Protein AF-A0A653B738-F1 (afdb_monomer_lite)

Organism: Ectopseudomonas oleovorans (NCBI:txid301)

Radius of gyration: 15.53 Å; chains: 1; bounding box: 44×24×42 Å

Secondary structure (DSSP, 8-state):
-HHHHHHHHHHHHHHHHHHHHHHHHHH-HHHHHHHHHHHTTTHHHHHHHHHHHHHHHT-TTHHHHHHHHHHHHHHHHHHHHHHHHHHHHTT-

Sequence (92 aa):
MESWRSLTLQLAIFLAYASIFPITNLLGGGIMMLGIILSIPFLPIGWIVGMAFVQAFGSESAYLLGAFIAVAIQAFLLIRWLAAGRKNEANT

Structure (mmCIF, N/CA/C/O backbone):
data_AF-A0A653B738-F1
#
_entry.id   AF-A0A653B738-F1
#
loop_
_atom_site.group_PDB
_atom_site.id
_atom_site.type_symbol
_atom_site.label_atom_id
_atom_site.label_alt_id
_atom_site.label_comp_id
_atom_site.label_asym_id
_atom_site.label_entity_id
_atom_site.label_seq_id
_atom_site.pdbx_PDB_ins_code
_atom_site.Cartn_x
_atom_site.Cartn_y
_atom_site.Cartn_z
_atom_site.occupancy
_atom_site.B_iso_or_equiv
_atom_site.auth_seq_id
_atom_site.auth_comp_id
_atom_site.auth_asym_id
_atom_site.auth_atom_id
_atom_site.pdbx_PDB_model_num
ATOM 1 N N . MET A 1 1 ? 26.527 7.906 -8.589 1.00 47.69 1 MET A N 1
ATOM 2 C CA . MET A 1 1 ? 25.348 8.689 -8.145 1.00 47.69 1 MET A CA 1
ATOM 3 C C . MET A 1 1 ? 24.063 8.341 -8.913 1.00 47.69 1 MET A C 1
ATOM 5 O O . MET A 1 1 ? 22.993 8.539 -8.356 1.00 47.69 1 MET A O 1
ATOM 9 N N . GLU A 1 2 ? 24.130 7.735 -10.111 1.00 52.97 2 GLU A N 1
ATOM 10 C CA . GLU A 1 2 ? 22.957 7.275 -10.892 1.00 52.97 2 GLU A CA 1
ATOM 11 C C . GLU A 1 2 ? 22.038 6.253 -10.184 1.00 52.97 2 GLU A C 1
ATOM 13 O O . GLU A 1 2 ? 20.816 6.327 -10.305 1.00 52.97 2 GLU A O 1
ATOM 18 N N . SER A 1 3 ? 22.606 5.284 -9.451 1.00 59.44 3 SER A N 1
ATOM 19 C CA . SER A 1 3 ? 21.854 4.127 -8.927 1.00 59.44 3 SER A CA 1
ATOM 20 C C . SER A 1 3 ? 20.810 4.506 -7.871 1.00 59.44 3 SER A C 1
ATOM 22 O O . SER A 1 3 ? 19.687 3.995 -7.896 1.00 59.44 3 SER A O 1
ATOM 24 N N . TRP A 1 4 ? 21.160 5.450 -6.994 1.00 54.12 4 TRP A N 1
ATOM 25 C CA . TRP A 1 4 ? 20.316 5.937 -5.903 1.00 54.12 4 TRP A CA 1
ATOM 26 C C . TRP A 1 4 ? 19.096 6.704 -6.407 1.00 54.12 4 TRP A C 1
ATOM 28 O O . TRP A 1 4 ? 17.995 6.490 -5.909 1.00 54.12 4 TRP A O 1
ATOM 38 N N . ARG A 1 5 ? 19.259 7.518 -7.459 1.00 59.91 5 ARG A N 1
ATOM 39 C CA . ARG A 1 5 ? 18.146 8.259 -8.070 1.00 59.91 5 ARG A CA 1
ATOM 40 C C . ARG A 1 5 ? 17.092 7.307 -8.646 1.00 59.91 5 ARG A C 1
ATOM 42 O O . ARG A 1 5 ? 15.901 7.581 -8.533 1.00 59.91 5 ARG A O 1
ATOM 49 N N . SER A 1 6 ? 17.518 6.163 -9.194 1.00 76.25 6 SER A N 1
ATOM 50 C CA . SER A 1 6 ? 16.587 5.139 -9.689 1.00 76.25 6 SER A CA 1
ATOM 51 C C . SER A 1 6 ? 15.842 4.419 -8.5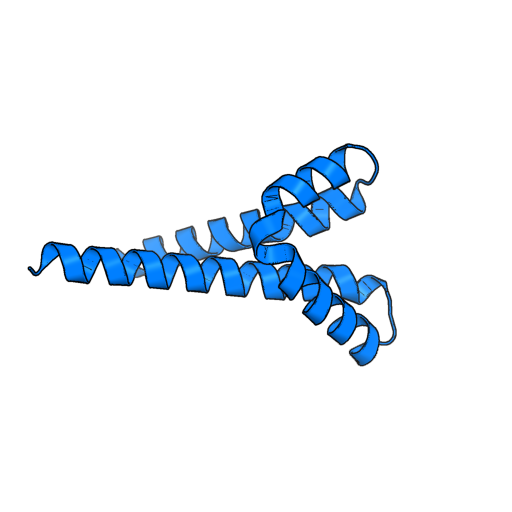60 1.00 76.25 6 SER A C 1
ATOM 53 O O . SER A 1 6 ? 14.656 4.139 -8.706 1.00 76.25 6 SER A O 1
ATOM 55 N N . LEU A 1 7 ? 16.508 4.161 -7.425 1.00 78.94 7 LEU A N 1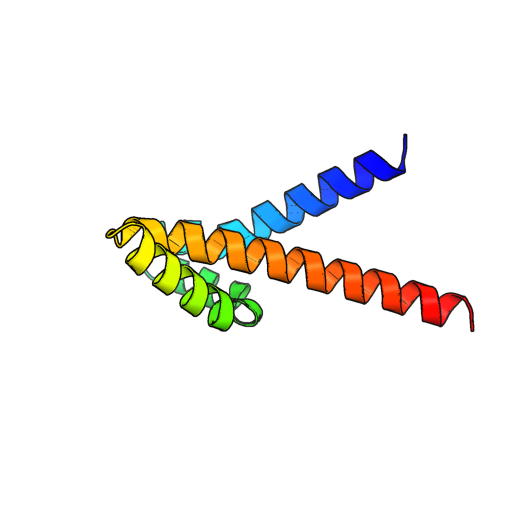
ATOM 56 C CA . LEU A 1 7 ? 15.903 3.475 -6.283 1.00 78.94 7 LEU A CA 1
ATOM 57 C C . LEU A 1 7 ? 14.865 4.361 -5.589 1.00 78.94 7 LEU A C 1
ATOM 59 O O . LEU A 1 7 ? 13.764 3.899 -5.305 1.00 78.94 7 LEU A O 1
ATOM 63 N N . THR A 1 8 ? 15.189 5.635 -5.362 1.00 83.06 8 THR A N 1
ATOM 64 C CA . THR A 1 8 ? 14.265 6.598 -4.750 1.00 83.06 8 THR A CA 1
ATOM 65 C C . THR A 1 8 ? 13.017 6.792 -5.606 1.00 83.06 8 THR A C 1
ATOM 67 O O . THR A 1 8 ? 11.909 6.789 -5.079 1.00 83.06 8 THR A O 1
ATOM 70 N N . LEU A 1 9 ? 13.178 6.902 -6.929 1.00 85.12 9 LEU A N 1
ATOM 71 C CA . LEU A 1 9 ? 12.047 7.028 -7.848 1.00 85.12 9 LEU A CA 1
ATOM 72 C C . LEU A 1 9 ? 11.171 5.768 -7.847 1.00 85.12 9 LEU A C 1
ATOM 74 O O . LEU A 1 9 ? 9.949 5.869 -7.795 1.00 85.12 9 LEU A O 1
ATOM 78 N N . GLN A 1 10 ? 11.789 4.585 -7.862 1.00 82.19 10 GLN A N 1
ATOM 79 C CA . GLN A 1 10 ? 11.078 3.309 -7.762 1.00 82.19 10 GLN A CA 1
ATOM 80 C C . GLN A 1 10 ? 10.270 3.226 -6.462 1.00 82.19 10 GLN A C 1
ATOM 82 O O . GLN A 1 10 ? 9.072 2.969 -6.506 1.00 82.19 10 GLN A O 1
ATOM 87 N N . LEU A 1 11 ? 10.892 3.532 -5.320 1.00 85.88 11 LEU A N 1
ATOM 88 C CA . LEU A 1 11 ? 10.213 3.576 -4.025 1.00 85.88 11 LEU A CA 1
ATOM 89 C C . LEU A 1 11 ? 9.036 4.555 -4.026 1.00 85.88 11 LEU A C 1
ATOM 91 O O . LEU A 1 11 ? 7.951 4.189 -3.586 1.00 85.88 11 LEU A O 1
ATOM 95 N N . ALA A 1 12 ? 9.215 5.764 -4.562 1.00 90.06 12 ALA A N 1
ATOM 96 C CA . ALA A 1 12 ? 8.143 6.753 -4.649 1.00 90.06 12 ALA A CA 1
ATOM 97 C C . ALA A 1 12 ? 6.949 6.239 -5.470 1.00 90.06 12 ALA A C 1
ATOM 99 O O . ALA A 1 12 ? 5.807 6.384 -5.042 1.00 90.06 12 ALA A O 1
ATOM 100 N N . ILE A 1 13 ? 7.204 5.580 -6.606 1.00 89.50 13 ILE A N 1
ATOM 101 C CA . ILE A 1 13 ? 6.154 4.982 -7.442 1.00 89.50 13 ILE A CA 1
ATOM 102 C C . ILE A 1 13 ? 5.411 3.875 -6.681 1.00 89.50 13 ILE A C 1
ATOM 104 O O . ILE A 1 13 ? 4.187 3.810 -6.752 1.00 89.50 13 ILE A O 1
ATOM 108 N N . PHE A 1 14 ? 6.112 3.023 -5.927 1.00 89.00 14 PHE A N 1
ATOM 109 C CA . PHE A 1 14 ? 5.469 1.920 -5.198 1.00 89.00 14 PHE A CA 1
ATOM 110 C C . PHE A 1 14 ? 4.664 2.402 -4.007 1.00 89.00 14 PHE A C 1
ATOM 112 O O . PHE A 1 14 ? 3.575 1.892 -3.770 1.00 89.00 14 PHE A O 1
ATOM 119 N N . LEU A 1 15 ? 5.163 3.404 -3.287 1.00 93.50 15 LEU A N 1
ATOM 120 C CA . LEU A 1 15 ? 4.417 4.035 -2.206 1.00 93.50 15 LEU A CA 1
ATOM 121 C C . LEU A 1 15 ? 3.182 4.757 -2.757 1.00 93.50 15 LEU A C 1
ATOM 123 O O . LEU A 1 15 ? 2.103 4.632 -2.182 1.00 93.50 15 LEU A O 1
ATOM 127 N N . ALA A 1 16 ? 3.300 5.438 -3.901 1.00 94.19 16 ALA A N 1
ATOM 128 C CA . ALA A 1 16 ? 2.158 6.054 -4.571 1.00 94.19 16 ALA A CA 1
ATOM 129 C C . ALA A 1 16 ? 1.120 5.002 -4.992 1.00 94.19 16 ALA A C 1
ATOM 131 O O . ALA A 1 16 ? -0.059 5.148 -4.683 1.00 94.19 16 ALA A O 1
ATOM 132 N N . TYR A 1 17 ? 1.560 3.907 -5.618 1.00 93.56 17 TYR A N 1
ATOM 133 C CA . TYR A 1 17 ? 0.685 2.803 -6.008 1.00 93.56 17 TYR A CA 1
ATOM 134 C C . TYR A 1 17 ? 0.006 2.145 -4.797 1.00 93.56 17 TYR A C 1
ATOM 136 O O . TYR A 1 17 ? -1.211 1.974 -4.785 1.00 93.56 17 TYR A O 1
ATOM 144 N N . ALA A 1 18 ? 0.764 1.834 -3.743 1.00 95.69 18 ALA A N 1
ATOM 145 C CA . ALA A 1 18 ? 0.237 1.223 -2.526 1.00 95.69 18 ALA A CA 1
ATOM 146 C C . ALA A 1 18 ? -0.749 2.130 -1.780 1.00 95.69 18 ALA A C 1
ATOM 148 O O . ALA A 1 18 ? -1.613 1.626 -1.066 1.00 95.69 18 ALA A O 1
ATOM 149 N N . SER A 1 19 ? -0.657 3.450 -1.969 1.00 96.06 19 SER A N 1
ATOM 150 C CA . SER A 1 19 ? -1.588 4.421 -1.386 1.00 96.06 19 SER A CA 1
ATOM 151 C C . SER A 1 19 ? -2.943 4.466 -2.094 1.00 96.06 19 SER A C 1
ATOM 153 O O . SER A 1 19 ? -3.896 4.973 -1.506 1.00 96.06 19 SER A O 1
ATOM 155 N N . ILE A 1 20 ? -3.068 3.929 -3.317 1.00 95.88 20 ILE A N 1
ATOM 156 C CA . ILE A 1 20 ? -4.319 3.970 -4.091 1.00 95.88 20 ILE A CA 1
ATOM 157 C C . ILE A 1 20 ? -5.463 3.346 -3.291 1.00 95.88 20 ILE A C 1
ATOM 159 O O . ILE A 1 20 ? -6.478 4.005 -3.067 1.00 95.88 20 ILE A O 1
ATOM 163 N N . PHE A 1 21 ? -5.304 2.109 -2.816 1.00 95.12 21 PHE A N 1
ATOM 164 C CA . PHE A 1 21 ? -6.361 1.436 -2.062 1.00 95.12 21 PHE A CA 1
ATOM 165 C C . PHE A 1 21 ? -6.714 2.160 -0.748 1.00 95.12 21 PHE A C 1
ATOM 167 O O . PHE A 1 21 ? -7.884 2.492 -0.579 1.00 95.12 21 PHE A O 1
ATOM 174 N N . PRO A 1 22 ? -5.765 2.497 0.149 1.00 95.00 22 PRO A N 1
ATOM 175 C CA . PRO A 1 22 ? -6.068 3.258 1.359 1.00 95.00 22 PRO A CA 1
ATOM 176 C C . PRO A 1 22 ? -6.791 4.583 1.100 1.00 95.00 22 PRO A C 1
ATOM 178 O O . PRO A 1 22 ? -7.804 4.861 1.735 1.00 95.00 22 PRO A O 1
ATOM 181 N N . ILE A 1 23 ? -6.310 5.390 0.148 1.00 96.31 23 ILE A N 1
ATOM 182 C CA . ILE A 1 23 ? -6.888 6.709 -0.142 1.00 96.31 23 ILE A CA 1
ATOM 183 C C . ILE A 1 23 ? -8.302 6.562 -0.701 1.00 96.31 23 ILE A C 1
ATOM 185 O O . ILE A 1 23 ? -9.228 7.220 -0.238 1.00 96.31 23 ILE A O 1
ATOM 189 N N . THR A 1 24 ? -8.493 5.685 -1.683 1.00 96.25 24 THR A N 1
ATOM 190 C CA . THR A 1 24 ? -9.820 5.463 -2.272 1.00 96.25 24 THR A CA 1
ATOM 191 C C . THR A 1 24 ? -10.803 4.826 -1.289 1.00 96.25 24 THR A C 1
ATOM 193 O O . THR A 1 24 ? -11.991 5.136 -1.350 1.00 96.25 24 THR A O 1
ATOM 196 N N . ASN A 1 25 ? -10.330 3.991 -0.358 1.00 94.31 25 ASN A N 1
ATOM 197 C CA . ASN A 1 25 ? -11.142 3.433 0.721 1.00 94.31 25 ASN A CA 1
ATOM 198 C C . ASN A 1 25 ? -11.649 4.535 1.667 1.00 94.31 25 ASN A C 1
ATOM 200 O O . ASN A 1 25 ? -12.839 4.568 1.965 1.00 94.31 25 ASN A O 1
ATOM 204 N N . LEU A 1 26 ? -10.788 5.495 2.034 1.00 94.56 26 LEU A N 1
ATOM 205 C CA . LEU A 1 26 ? -11.173 6.664 2.838 1.00 94.56 26 LEU A CA 1
ATOM 206 C C . LEU A 1 26 ? -12.186 7.579 2.131 1.00 94.56 26 LEU A C 1
ATOM 208 O O . LEU A 1 26 ? -13.030 8.176 2.792 1.00 94.56 26 LEU A O 1
ATOM 212 N N . LEU A 1 27 ? -12.111 7.698 0.802 1.00 95.88 27 LEU A N 1
ATOM 213 C CA . LEU A 1 27 ? -13.074 8.477 0.010 1.00 95.88 27 LEU A CA 1
ATOM 214 C C . LEU A 1 27 ? -14.437 7.774 -0.120 1.00 95.88 27 LEU A C 1
A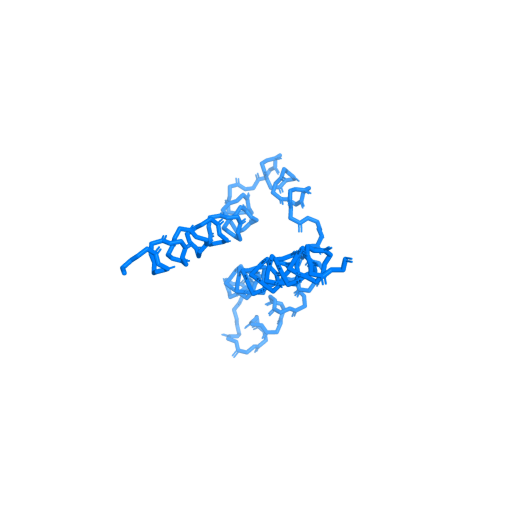TOM 216 O O . LEU A 1 27 ? -15.462 8.438 -0.269 1.00 95.88 27 LEU A O 1
ATOM 220 N N . GLY A 1 28 ? -14.453 6.440 -0.057 1.00 93.12 28 GLY A N 1
ATOM 221 C CA . GLY A 1 28 ? -15.663 5.627 -0.111 1.00 93.12 28 GLY A CA 1
ATOM 222 C C . GLY A 1 28 ? -16.358 5.594 -1.482 1.00 93.12 28 GLY A C 1
ATOM 223 O O . GLY A 1 28 ? -15.843 6.044 -2.510 1.00 93.12 28 GLY A O 1
ATOM 224 N N . GLY A 1 29 ? -17.556 5.001 -1.504 1.00 92.06 29 GLY A N 1
ATOM 225 C CA . GLY A 1 29 ? -18.438 4.962 -2.676 1.00 92.06 29 GLY A CA 1
ATOM 226 C C . GLY A 1 29 ? -17.820 4.309 -3.921 1.00 92.06 29 GLY A C 1
ATOM 227 O O . GLY A 1 29 ? -17.081 3.328 -3.837 1.00 92.06 29 GLY A O 1
ATOM 228 N N . GLY A 1 30 ? -18.126 4.855 -5.103 1.00 90.81 30 GLY A N 1
ATOM 229 C CA . GLY A 1 30 ? -17.611 4.342 -6.381 1.00 90.81 30 GLY A CA 1
ATOM 230 C C . GLY A 1 30 ? -16.092 4.489 -6.549 1.00 90.81 30 GLY A C 1
ATOM 231 O O . GLY A 1 30 ? -15.479 3.710 -7.276 1.00 90.81 30 GLY A O 1
ATOM 232 N N . ILE A 1 31 ? -15.467 5.433 -5.839 1.00 93.19 31 ILE A N 1
ATOM 233 C CA . ILE A 1 31 ? -14.014 5.650 -5.883 1.00 93.19 31 ILE A CA 1
ATOM 234 C C . ILE A 1 31 ? -13.283 4.484 -5.208 1.00 93.19 31 ILE A C 1
ATOM 236 O O . ILE A 1 31 ? -12.282 4.004 -5.739 1.00 93.19 31 ILE A O 1
ATOM 240 N N . MET A 1 32 ? -13.818 3.964 -4.099 1.00 94.56 32 MET A N 1
ATOM 241 C CA . MET A 1 32 ? -13.294 2.756 -3.453 1.00 94.56 32 MET A CA 1
ATOM 242 C C . MET A 1 32 ? -13.260 1.565 -4.419 1.00 94.56 32 MET A C 1
ATOM 244 O O . MET A 1 32 ? -12.277 0.829 -4.446 1.00 94.56 32 MET A O 1
ATOM 248 N N . MET A 1 33 ? -14.296 1.394 -5.247 1.00 94.81 33 MET A N 1
ATOM 249 C CA . MET A 1 33 ? -14.341 0.309 -6.233 1.00 94.81 33 MET A CA 1
ATOM 250 C C . MET A 1 33 ? -13.182 0.412 -7.234 1.00 94.81 33 MET A C 1
ATOM 252 O O . MET A 1 33 ? -12.552 -0.596 -7.546 1.00 94.81 33 MET A O 1
ATOM 256 N N . LEU A 1 34 ? -12.854 1.625 -7.696 1.00 93.69 34 LEU A N 1
ATOM 257 C CA . LEU A 1 34 ? -11.700 1.850 -8.573 1.00 93.69 34 LEU A CA 1
ATOM 258 C C . LEU A 1 34 ? -10.394 1.450 -7.886 1.00 93.69 34 LEU A C 1
ATOM 260 O O . LEU A 1 34 ? -9.572 0.763 -8.487 1.00 93.69 34 LEU A O 1
ATOM 264 N N . GLY A 1 35 ? -10.220 1.828 -6.620 1.00 93.50 35 GLY A N 1
ATOM 265 C CA . GLY A 1 35 ? -9.050 1.426 -5.847 1.00 93.50 35 GLY A 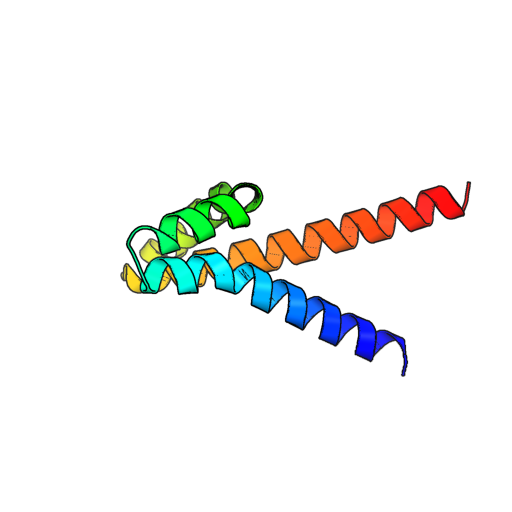CA 1
ATOM 266 C C . GLY A 1 35 ? -8.942 -0.079 -5.662 1.00 93.50 35 GLY A C 1
ATOM 267 O O . GLY A 1 35 ? -7.854 -0.632 -5.799 1.00 93.50 35 GLY A O 1
ATOM 268 N N . ILE A 1 36 ? -10.070 -0.753 -5.424 1.00 93.25 36 ILE A N 1
ATOM 269 C CA . ILE A 1 36 ? -10.113 -2.213 -5.359 1.00 93.25 36 ILE A CA 1
ATOM 270 C C . ILE A 1 36 ? -9.619 -2.795 -6.680 1.00 93.25 36 ILE A C 1
ATOM 272 O O . ILE A 1 36 ? -8.649 -3.544 -6.675 1.00 93.25 36 ILE A O 1
ATOM 276 N N . ILE A 1 37 ? -10.213 -2.399 -7.809 1.00 94.25 37 ILE A N 1
ATOM 277 C CA . ILE A 1 37 ? -9.865 -2.922 -9.138 1.00 94.25 37 ILE A CA 1
ATOM 278 C C . ILE A 1 37 ? -8.376 -2.723 -9.447 1.00 94.25 37 ILE A C 1
ATOM 280 O O . ILE A 1 37 ? -7.709 -3.657 -9.890 1.00 94.25 37 ILE A O 1
ATOM 284 N N . LEU A 1 38 ? -7.837 -1.534 -9.171 1.00 92.00 38 LEU A N 1
ATOM 285 C CA . LEU A 1 38 ? -6.434 -1.206 -9.436 1.00 92.00 38 LEU A CA 1
ATOM 286 C C . LEU A 1 38 ? -5.451 -1.958 -8.529 1.00 92.00 38 LEU A C 1
ATOM 288 O O . LEU A 1 38 ? -4.288 -2.120 -8.903 1.00 92.00 38 LEU A O 1
ATOM 292 N N . SER A 1 39 ? -5.895 -2.422 -7.359 1.00 92.75 39 SER A N 1
ATOM 293 C CA . SER A 1 39 ? -5.067 -3.123 -6.371 1.00 92.75 39 SER A CA 1
ATOM 294 C C . SER A 1 39 ? -5.367 -4.624 -6.248 1.00 92.75 39 SER A C 1
ATOM 296 O O . SER A 1 39 ? -4.672 -5.301 -5.489 1.00 92.75 39 SER A O 1
ATOM 298 N N . ILE A 1 40 ? -6.329 -5.171 -7.012 1.00 92.31 40 ILE A N 1
ATOM 299 C CA . ILE A 1 40 ? -6.765 -6.585 -6.975 1.00 92.31 40 ILE A CA 1
ATOM 300 C C . ILE A 1 40 ? -5.606 -7.586 -6.853 1.00 92.31 40 ILE A C 1
ATOM 302 O O . ILE A 1 40 ? -5.695 -8.448 -5.981 1.00 92.31 40 ILE A O 1
ATOM 306 N N . PRO A 1 41 ? -4.514 -7.494 -7.643 1.00 90.56 41 PRO A N 1
ATOM 307 C CA . PRO A 1 41 ? -3.449 -8.496 -7.594 1.00 90.56 41 PRO A CA 1
ATOM 308 C C . PRO A 1 41 ? -2.764 -8.618 -6.226 1.00 90.56 41 PRO A C 1
ATOM 310 O O . PRO A 1 41 ? -2.235 -9.674 -5.898 1.00 90.56 41 PRO A O 1
ATOM 313 N N . PHE A 1 42 ? -2.781 -7.551 -5.425 1.00 94.75 42 PHE A N 1
ATOM 314 C CA . PHE A 1 42 ? -2.074 -7.470 -4.145 1.00 94.75 42 PHE A CA 1
ATOM 315 C C . PHE A 1 42 ? -3.015 -7.442 -2.935 1.00 94.75 42 PHE A C 1
ATOM 317 O O . PHE A 1 42 ? -2.569 -7.603 -1.793 1.00 94.75 42 PHE A O 1
ATOM 324 N N . LEU A 1 43 ? -4.314 -7.238 -3.170 1.00 93.38 43 LEU A N 1
ATOM 325 C CA . LEU A 1 43 ? -5.322 -7.097 -2.124 1.00 93.38 43 LEU A CA 1
ATOM 326 C C . LEU A 1 43 ? -5.562 -8.346 -1.274 1.00 93.38 43 LEU A C 1
ATOM 328 O O . LEU A 1 43 ? -5.781 -8.152 -0.084 1.00 93.38 43 LEU A O 1
ATOM 332 N N . PRO A 1 44 ? -5.498 -9.595 -1.775 1.00 95.69 44 PRO A N 1
ATOM 333 C CA . PRO A 1 44 ? -5.680 -10.765 -0.916 1.00 95.69 44 PRO A CA 1
ATOM 334 C C . PRO A 1 44 ? -4.683 -10.801 0.250 1.00 95.69 44 PRO A C 1
ATOM 336 O O . PRO A 1 44 ? -5.076 -10.936 1.406 1.00 95.69 44 PRO A O 1
ATOM 339 N N . ILE A 1 45 ? -3.395 -10.586 -0.034 1.00 96.81 45 ILE A N 1
ATOM 340 C CA . ILE A 1 45 ? -2.360 -10.495 1.005 1.00 96.81 45 ILE A CA 1
ATOM 341 C C . ILE A 1 45 ? -2.520 -9.195 1.802 1.00 96.81 45 ILE A C 1
ATOM 343 O O . ILE A 1 45 ? -2.393 -9.208 3.025 1.00 96.81 45 ILE A O 1
ATOM 347 N N . GLY A 1 46 ? -2.859 -8.086 1.134 1.00 96.69 46 GLY A N 1
ATOM 348 C CA . GLY A 1 46 ? -3.156 -6.813 1.793 1.00 96.69 46 GLY A CA 1
ATOM 349 C C . GLY A 1 46 ? -4.250 -6.928 2.856 1.00 96.69 46 GLY A C 1
ATOM 350 O O . GLY A 1 46 ? -4.105 -6.385 3.946 1.00 96.69 46 GLY A O 1
ATOM 351 N N . TRP A 1 47 ? -5.302 -7.697 2.580 1.00 96.75 47 TRP A N 1
ATOM 352 C CA . TRP A 1 47 ? -6.397 -7.951 3.506 1.00 96.75 47 TRP A CA 1
ATOM 353 C C . TRP A 1 47 ? -5.942 -8.782 4.707 1.00 96.75 47 TRP A C 1
ATOM 355 O O . TRP A 1 47 ? -6.214 -8.387 5.838 1.00 96.75 47 TRP A O 1
ATOM 365 N N . ILE A 1 48 ? -5.193 -9.870 4.487 1.00 98.00 48 ILE A N 1
ATOM 366 C CA . ILE A 1 48 ? -4.667 -10.717 5.573 1.00 98.00 48 ILE A CA 1
ATOM 367 C C . ILE A 1 48 ? -3.792 -9.892 6.525 1.00 98.00 48 ILE A C 1
ATOM 369 O O . ILE A 1 48 ? -3.982 -9.929 7.740 1.00 98.00 48 ILE A O 1
ATOM 373 N N . VAL A 1 49 ? -2.854 -9.113 5.980 1.00 97.94 49 VAL A N 1
ATOM 374 C CA . VAL A 1 49 ? -1.957 -8.276 6.789 1.00 97.94 49 VAL A CA 1
ATOM 375 C C . VAL A 1 49 ? -2.721 -7.131 7.454 1.00 97.94 49 VAL A C 1
ATOM 377 O O . VAL A 1 49 ? -2.475 -6.836 8.621 1.00 97.94 49 VAL A O 1
ATOM 380 N N . GLY A 1 50 ? -3.687 -6.523 6.762 1.00 97.75 50 GLY A N 1
ATOM 381 C CA . GLY A 1 50 ? -4.588 -5.528 7.341 1.00 97.75 50 GLY A CA 1
ATOM 382 C C . GLY A 1 50 ? -5.326 -6.067 8.566 1.00 97.75 50 GLY A C 1
ATOM 383 O O . GLY A 1 50 ? -5.315 -5.433 9.617 1.00 97.75 50 GLY A O 1
ATOM 384 N N . MET A 1 51 ? -5.894 -7.272 8.478 1.00 98.19 51 MET A N 1
ATOM 385 C CA . MET A 1 51 ? -6.562 -7.926 9.609 1.00 98.19 51 MET A CA 1
ATOM 386 C C . MET A 1 51 ? -5.594 -8.261 10.750 1.00 98.19 51 MET A C 1
ATOM 388 O O . MET A 1 51 ? -5.941 -8.077 11.916 1.00 98.19 51 MET A O 1
ATOM 392 N N . ALA A 1 52 ? -4.366 -8.687 10.439 1.00 98.12 52 ALA A N 1
ATOM 393 C CA . ALA A 1 52 ? -3.334 -8.902 11.453 1.00 98.12 52 ALA A CA 1
ATOM 394 C C . ALA A 1 52 ? -2.985 -7.601 12.201 1.00 98.12 52 ALA A C 1
ATOM 396 O O . ALA A 1 52 ? -2.808 -7.619 13.417 1.00 98.12 52 ALA A O 1
ATOM 397 N N . PHE A 1 53 ? -2.949 -6.461 11.504 1.00 98.19 53 PHE A N 1
ATOM 398 C CA . PHE A 1 53 ? -2.758 -5.148 12.126 1.00 98.19 53 PHE A CA 1
ATOM 399 C C . PHE A 1 53 ? -3.939 -4.768 13.023 1.00 98.19 53 PHE A C 1
ATOM 401 O O . PHE A 1 53 ? -3.722 -4.322 14.146 1.00 98.19 53 PHE A O 1
ATOM 408 N N . VAL A 1 54 ? -5.179 -4.994 12.582 1.00 98.31 54 VAL A N 1
ATOM 409 C CA . VAL A 1 54 ? -6.361 -4.766 13.432 1.00 98.31 54 VAL A CA 1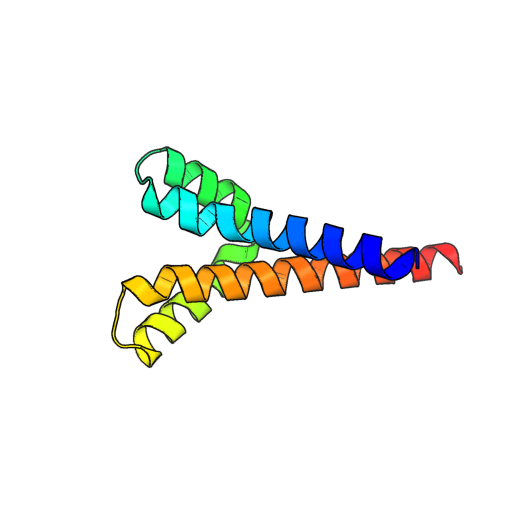
ATOM 410 C C . VAL A 1 54 ? -6.266 -5.571 14.728 1.00 98.31 54 VAL A C 1
ATOM 412 O O . VAL A 1 54 ? -6.497 -5.023 15.801 1.00 98.31 54 VAL A O 1
ATOM 415 N N . GLN A 1 55 ? -5.863 -6.842 14.649 1.00 97.75 55 GLN A N 1
ATOM 416 C CA . GLN A 1 55 ? -5.680 -7.692 15.829 1.00 97.75 55 GLN A CA 1
ATOM 417 C C . GLN A 1 55 ? -4.534 -7.217 16.731 1.00 97.75 55 GLN A C 1
ATOM 419 O O . GLN A 1 55 ? -4.686 -7.204 17.949 1.00 97.75 55 GLN A O 1
ATOM 424 N N . ALA A 1 56 ? -3.402 -6.806 16.154 1.00 97.62 56 ALA A N 1
ATOM 425 C CA . ALA A 1 56 ? -2.230 -6.373 16.913 1.00 97.62 56 ALA A CA 1
ATOM 426 C C . ALA A 1 56 ? -2.432 -5.022 17.619 1.00 97.62 56 ALA A C 1
ATOM 428 O O . ALA A 1 56 ? -1.942 -4.828 18.729 1.00 97.62 56 ALA A O 1
ATOM 429 N N . PHE A 1 57 ? -3.144 -4.090 16.981 1.00 96.81 57 PHE A N 1
ATOM 430 C CA . PHE A 1 57 ? -3.351 -2.730 17.488 1.00 96.81 57 PHE A CA 1
ATOM 431 C C . PHE A 1 57 ? -4.723 -2.518 18.143 1.00 96.81 57 PHE A C 1
ATOM 433 O O . PHE A 1 57 ? -4.967 -1.451 18.701 1.00 96.81 57 PHE A O 1
ATOM 440 N N . GLY A 1 58 ? -5.627 -3.501 18.073 1.00 94.88 58 GLY A N 1
ATOM 441 C CA . GLY A 1 58 ? -6.971 -3.423 18.651 1.00 94.88 58 GLY A CA 1
ATOM 442 C C . GLY A 1 58 ? -7.862 -2.343 18.027 1.00 94.88 58 GLY A C 1
ATOM 443 O O . GLY A 1 58 ? -8.783 -1.866 18.682 1.00 94.88 58 GLY A O 1
ATOM 444 N N . SER A 1 59 ? -7.580 -1.923 16.789 1.00 94.06 59 SER A N 1
ATOM 445 C CA . SER A 1 59 ? -8.288 -0.829 16.118 1.00 94.06 59 SER A CA 1
ATOM 446 C C . SER A 1 59 ? -8.511 -1.120 14.639 1.00 94.06 59 SER A C 1
ATOM 448 O O . SER A 1 59 ? -7.568 -1.440 13.915 1.00 94.06 59 SER A O 1
ATOM 450 N N . GLU A 1 60 ? -9.739 -0.911 14.161 1.00 93.19 60 GLU A N 1
ATOM 451 C CA . GLU A 1 60 ? -10.082 -1.019 12.736 1.00 93.19 60 GLU A CA 1
ATOM 452 C C . GLU A 1 60 ? -9.322 -0.001 11.875 1.00 93.19 60 GLU A C 1
ATOM 454 O O . GLU A 1 60 ? -9.001 -0.280 10.720 1.00 93.19 60 GLU A O 1
ATOM 459 N N . SER A 1 61 ? -8.930 1.145 12.446 1.00 91.19 61 SER A N 1
ATOM 460 C CA . SER A 1 61 ? -8.123 2.144 11.733 1.00 91.19 61 SER A CA 1
ATOM 461 C C . SER A 1 61 ? -6.738 1.623 11.327 1.00 91.19 61 SER A C 1
ATOM 463 O O . SER A 1 61 ? -6.141 2.140 10.382 1.00 91.19 61 SER A O 1
ATOM 465 N N . ALA A 1 62 ? -6.235 0.572 11.985 1.00 96.19 62 ALA A N 1
ATOM 466 C CA . ALA A 1 62 ? -4.959 -0.052 11.646 1.00 96.19 62 ALA A CA 1
ATOM 467 C C . ALA A 1 62 ? -5.028 -0.902 10.362 1.00 96.19 62 ALA A C 1
ATOM 469 O O . ALA A 1 62 ? -3.985 -1.193 9.772 1.00 96.19 62 ALA A O 1
ATOM 470 N N . TYR A 1 63 ? -6.232 -1.258 9.893 1.00 97.50 63 TYR A N 1
ATOM 471 C CA . TYR A 1 63 ? -6.428 -2.069 8.690 1.00 97.50 63 TYR A CA 1
ATOM 472 C C . TYR A 1 63 ? -5.754 -1.449 7.462 1.00 97.50 63 TYR A C 1
ATOM 474 O O . TYR A 1 63 ? -4.970 -2.110 6.780 1.00 97.50 63 TYR A O 1
ATOM 482 N N . LEU A 1 64 ? -6.024 -0.164 7.197 1.00 96.50 64 LEU A N 1
ATOM 483 C CA . LEU A 1 64 ? -5.514 0.522 6.006 1.00 96.50 64 LEU A CA 1
ATOM 484 C C . LEU A 1 64 ? -3.992 0.659 6.031 1.00 96.50 64 LEU A C 1
ATOM 486 O O . LEU A 1 64 ? -3.356 0.563 4.983 1.00 96.50 64 LEU A O 1
ATOM 490 N N . LEU A 1 65 ? -3.403 0.823 7.219 1.00 96.75 65 LEU A N 1
ATOM 491 C CA . LEU A 1 65 ? -1.953 0.846 7.391 1.00 96.75 65 LEU A CA 1
ATOM 492 C C . LEU A 1 65 ? -1.334 -0.525 7.082 1.00 96.75 65 LEU A C 1
ATOM 494 O O . LEU A 1 65 ? -0.357 -0.603 6.337 1.00 96.75 65 LEU A O 1
ATOM 498 N N . GLY A 1 66 ? -1.919 -1.605 7.607 1.00 97.00 66 GLY A N 1
ATOM 499 C CA . GLY A 1 66 ? -1.461 -2.966 7.320 1.00 97.00 66 GLY A CA 1
ATOM 500 C C . GLY A 1 66 ? -1.583 -3.313 5.833 1.00 97.00 66 GLY A C 1
ATOM 501 O O . GLY A 1 66 ? -0.631 -3.812 5.230 1.00 97.00 66 GLY A O 1
ATOM 502 N N . ALA A 1 67 ? -2.714 -2.966 5.214 1.00 96.75 67 ALA A N 1
ATOM 503 C CA . ALA A 1 67 ? -2.936 -3.155 3.784 1.00 96.75 67 ALA A CA 1
ATOM 504 C C . ALA A 1 67 ? -1.934 -2.350 2.937 1.00 96.75 67 ALA A C 1
ATOM 506 O O . ALA A 1 67 ? -1.345 -2.897 2.005 1.00 96.75 67 ALA A O 1
ATOM 507 N N . PHE A 1 68 ? -1.678 -1.086 3.290 1.00 97.25 68 PHE A N 1
ATOM 508 C CA . PHE A 1 68 ? -0.679 -0.239 2.635 1.00 97.25 68 PHE A CA 1
ATOM 509 C C . PHE A 1 68 ? 0.717 -0.874 2.652 1.00 97.25 68 PHE A C 1
ATOM 511 O O . PHE A 1 68 ? 1.341 -1.029 1.601 1.00 97.25 68 PHE A O 1
ATOM 518 N N . ILE A 1 69 ? 1.196 -1.282 3.833 1.00 96.38 69 ILE A N 1
ATOM 519 C CA . ILE A 1 69 ? 2.532 -1.874 4.001 1.00 96.38 69 ILE A CA 1
ATOM 520 C C . ILE A 1 69 ? 2.655 -3.153 3.169 1.00 96.38 69 ILE A C 1
ATOM 522 O O . ILE A 1 69 ? 3.635 -3.339 2.446 1.00 96.38 69 ILE A O 1
ATOM 526 N N . ALA A 1 70 ? 1.643 -4.019 3.221 1.00 97.00 70 ALA A N 1
ATOM 527 C CA . ALA A 1 70 ? 1.634 -5.264 2.468 1.00 97.00 70 ALA A CA 1
ATOM 528 C C . ALA A 1 70 ? 1.655 -5.037 0.952 1.00 97.00 70 ALA A C 1
ATOM 530 O O . ALA A 1 70 ? 2.399 -5.713 0.242 1.00 97.00 70 ALA A O 1
ATOM 531 N N . VAL A 1 71 ? 0.862 -4.095 0.436 1.00 96.56 71 VAL A N 1
ATOM 532 C CA . VAL A 1 71 ? 0.846 -3.778 -1.001 1.00 96.56 71 VAL A CA 1
ATOM 533 C C . VAL A 1 71 ? 2.178 -3.160 -1.433 1.00 96.56 71 VAL A C 1
ATOM 535 O O . VAL A 1 71 ? 2.713 -3.549 -2.470 1.00 96.56 71 VAL A O 1
ATOM 538 N N . ALA A 1 72 ? 2.766 -2.270 -0.627 1.00 94.94 72 ALA A N 1
ATOM 539 C CA . ALA A 1 72 ? 4.065 -1.663 -0.922 1.00 94.94 72 ALA A CA 1
ATOM 540 C C . ALA A 1 72 ? 5.183 -2.714 -1.030 1.00 94.94 72 ALA A C 1
ATOM 542 O O . ALA A 1 72 ? 5.964 -2.692 -1.984 1.00 94.94 72 ALA A O 1
ATOM 543 N N . ILE A 1 73 ? 5.233 -3.668 -0.092 1.00 94.25 73 ILE A N 1
ATOM 544 C CA . ILE A 1 73 ? 6.214 -4.763 -0.106 1.00 94.25 73 ILE A CA 1
ATOM 545 C C . ILE A 1 73 ? 6.009 -5.657 -1.333 1.00 94.25 73 ILE A C 1
ATOM 547 O O . ILE A 1 73 ? 6.972 -5.943 -2.045 1.00 94.25 73 ILE A O 1
ATOM 551 N N . GLN A 1 74 ? 4.772 -6.073 -1.619 1.00 94.44 74 GLN A N 1
ATOM 552 C CA . GLN A 1 74 ? 4.475 -6.924 -2.775 1.00 94.44 74 GLN A CA 1
ATOM 553 C C . GLN A 1 74 ? 4.856 -6.253 -4.102 1.00 94.44 74 GLN A C 1
ATOM 555 O O . GLN A 1 74 ? 5.515 -6.876 -4.936 1.00 94.44 74 GLN A O 1
ATOM 560 N N . ALA A 1 75 ? 4.501 -4.977 -4.282 1.00 91.31 75 ALA A N 1
ATOM 561 C CA . ALA A 1 75 ? 4.834 -4.214 -5.482 1.00 91.31 75 ALA A CA 1
ATOM 562 C C . ALA A 1 75 ? 6.355 -4.079 -5.665 1.00 91.31 75 ALA A C 1
ATOM 564 O O . ALA A 1 75 ? 6.875 -4.287 -6.766 1.00 91.31 75 ALA A O 1
ATOM 565 N N . PHE A 1 76 ? 7.081 -3.803 -4.577 1.00 89.94 76 PHE A N 1
ATOM 566 C CA . PHE A 1 76 ? 8.540 -3.741 -4.597 1.00 89.94 76 PHE A CA 1
ATOM 567 C C . PHE A 1 76 ? 9.162 -5.087 -4.998 1.00 89.94 76 PHE A C 1
ATOM 569 O O . PHE A 1 76 ? 10.016 -5.133 -5.887 1.00 89.94 76 PHE A O 1
ATOM 576 N N . LEU A 1 77 ? 8.723 -6.192 -4.388 1.00 90.88 77 LEU A N 1
ATOM 577 C CA . LEU A 1 77 ? 9.248 -7.530 -4.674 1.00 90.88 77 LEU A CA 1
ATOM 578 C C . LEU A 1 77 ? 8.979 -7.963 -6.118 1.00 90.88 77 LEU A C 1
ATOM 580 O O . LEU A 1 77 ? 9.896 -8.454 -6.779 1.00 90.88 77 LEU A O 1
ATOM 584 N N . LEU A 1 78 ? 7.767 -7.726 -6.632 1.00 90.06 78 LEU A N 1
ATOM 585 C CA . LEU A 1 78 ? 7.400 -8.071 -8.006 1.00 90.06 78 LEU A CA 1
ATOM 586 C C . LEU A 1 78 ? 8.336 -7.403 -9.016 1.00 90.06 78 LEU A C 1
ATOM 588 O O . LEU A 1 78 ? 8.844 -8.046 -9.931 1.00 90.06 78 LEU A O 1
ATOM 592 N N . ILE A 1 79 ? 8.619 -6.116 -8.840 1.00 84.75 79 ILE A N 1
ATOM 593 C CA . ILE A 1 79 ? 9.448 -5.374 -9.792 1.00 84.75 79 ILE A CA 1
ATOM 594 C C . ILE A 1 79 ? 10.915 -5.769 -9.691 1.00 84.75 79 ILE A C 1
ATOM 596 O O . ILE A 1 79 ? 11.599 -5.848 -10.714 1.00 84.75 79 ILE A O 1
ATOM 600 N N . ARG A 1 80 ? 11.406 -6.076 -8.487 1.00 85.69 80 ARG A N 1
ATOM 601 C CA . ARG A 1 80 ? 12.756 -6.627 -8.312 1.00 85.69 80 ARG A CA 1
ATOM 602 C C . ARG A 1 80 ? 12.890 -7.977 -9.010 1.00 85.69 80 ARG A C 1
ATOM 604 O O . ARG A 1 80 ? 13.901 -8.199 -9.673 1.00 85.69 80 ARG A O 1
ATOM 611 N N . TRP A 1 81 ? 11.866 -8.823 -8.931 1.00 87.94 81 TRP A N 1
ATOM 612 C CA . TRP A 1 81 ? 11.822 -10.100 -9.637 1.00 87.94 81 TRP A CA 1
ATOM 613 C C . TRP A 1 81 ? 11.797 -9.919 -11.164 1.00 87.94 81 TRP A C 1
ATOM 615 O O . TRP A 1 81 ? 12.650 -10.472 -11.855 1.00 87.94 81 TRP A O 1
ATOM 625 N N . LEU A 1 82 ? 10.931 -9.047 -11.692 1.00 85.19 82 LEU A N 1
ATOM 626 C CA . LEU A 1 82 ? 10.878 -8.725 -13.128 1.00 85.19 82 LEU A CA 1
ATOM 627 C C . LEU A 1 82 ? 12.183 -8.098 -13.651 1.00 85.19 82 LEU A C 1
ATOM 629 O O . LEU A 1 82 ? 12.599 -8.337 -14.784 1.00 85.19 82 LEU A O 1
ATOM 633 N N . ALA A 1 83 ? 12.852 -7.271 -12.845 1.00 83.94 83 ALA A N 1
ATOM 634 C CA . ALA A 1 83 ? 14.151 -6.704 -13.195 1.00 83.94 83 ALA A CA 1
ATOM 635 C C . ALA A 1 83 ? 15.266 -7.762 -13.200 1.00 83.94 83 ALA A C 1
ATOM 637 O O . ALA A 1 83 ? 16.171 -7.674 -14.027 1.00 83.94 83 ALA A O 1
ATOM 638 N N . ALA A 1 84 ? 15.211 -8.748 -12.301 1.00 81.62 84 ALA A N 1
ATOM 639 C CA . ALA A 1 84 ? 16.154 -9.862 -12.281 1.00 81.62 84 ALA A CA 1
ATOM 640 C C . ALA A 1 84 ? 15.955 -10.799 -13.485 1.00 81.62 84 ALA A C 1
ATOM 642 O O . ALA A 1 84 ? 16.936 -11.150 -14.132 1.00 81.62 84 ALA A O 1
ATOM 643 N N . GLY A 1 85 ? 14.707 -11.121 -13.844 1.00 82.31 85 GLY A N 1
ATOM 644 C CA . GLY A 1 85 ? 14.390 -11.945 -15.019 1.00 82.31 85 GLY A CA 1
ATOM 645 C C . GLY A 1 85 ? 14.950 -11.362 -16.320 1.00 82.31 85 GLY A C 1
ATOM 646 O O . GLY A 1 85 ? 15.688 -12.039 -17.029 1.00 82.31 85 GLY A O 1
ATOM 647 N N . ARG A 1 86 ? 14.732 -10.062 -16.562 1.00 76.06 86 ARG A N 1
ATOM 648 C CA . ARG A 1 86 ? 15.267 -9.362 -17.748 1.00 76.06 86 ARG A CA 1
ATOM 649 C C . ARG A 1 86 ? 16.793 -9.376 -17.846 1.00 76.06 86 ARG A C 1
ATOM 651 O O . ARG A 1 86 ? 17.339 -9.377 -18.943 1.00 76.06 86 ARG A O 1
ATOM 658 N N . LYS A 1 87 ? 17.497 -9.359 -16.710 1.00 73.62 87 LYS A N 1
ATOM 659 C CA . LYS A 1 87 ? 18.964 -9.466 -16.702 1.00 73.62 87 LYS A CA 1
ATOM 660 C C . LYS A 1 87 ? 19.439 -10.856 -17.100 1.00 73.62 87 LYS A C 1
ATOM 662 O O . LYS A 1 87 ? 20.502 -10.964 -17.693 1.00 73.62 87 LYS A O 1
ATOM 667 N N . ASN A 1 88 ? 18.685 -11.896 -16.760 1.00 74.94 88 ASN A N 1
ATOM 668 C CA . ASN A 1 88 ? 19.048 -13.261 -17.116 1.00 74.94 88 ASN A CA 1
ATOM 669 C C . ASN A 1 88 ? 18.859 -13.498 -18.619 1.00 74.94 88 ASN A C 1
ATOM 671 O O . ASN A 1 88 ? 19.756 -14.048 -19.241 1.00 74.94 88 ASN A O 1
ATOM 675 N N . GLU A 1 89 ? 17.765 -12.998 -19.203 1.00 72.94 89 GLU A N 1
ATOM 676 C CA . GLU A 1 89 ? 17.493 -13.098 -20.647 1.00 72.94 89 GLU A CA 1
ATOM 677 C C . GLU A 1 89 ? 18.520 -12.348 -21.509 1.00 72.94 89 GLU A C 1
ATOM 679 O O . GLU A 1 89 ? 18.878 -12.815 -22.581 1.00 72.94 89 GLU A O 1
ATOM 684 N N . ALA A 1 90 ? 19.027 -11.202 -21.044 1.00 69.31 90 ALA A N 1
ATOM 685 C CA . ALA A 1 90 ? 20.021 -10.417 -21.782 1.00 69.31 90 ALA A CA 1
ATOM 686 C C . ALA A 1 90 ? 21.444 -11.017 -21.765 1.00 69.31 90 ALA A C 1
ATOM 688 O O . ALA A 1 90 ? 22.308 -10.540 -22.495 1.00 69.31 90 ALA A O 1
ATOM 689 N N . ASN A 1 91 ? 21.702 -12.009 -20.904 1.00 63.56 91 ASN A N 1
ATOM 690 C CA . ASN A 1 91 ? 23.004 -12.671 -20.757 1.00 63.56 91 ASN A CA 1
ATOM 691 C C . ASN A 1 91 ? 23.042 -14.080 -21.391 1.00 63.56 91 ASN A C 1
ATOM 693 O O . ASN A 1 91 ? 24.060 -14.763 -21.270 1.00 63.56 91 ASN A O 1
ATOM 697 N N . THR A 1 92 ? 21.948 -14.510 -22.024 1.00 57.00 92 THR A N 1
ATOM 698 C CA . THR A 1 92 ? 21.819 -15.742 -22.827 1.00 57.00 92 THR A CA 1
ATOM 699 C C . THR A 1 92 ? 21.783 -15.415 -24.306 1.00 57.00 92 THR A C 1
ATOM 701 O O . THR A 1 92 ? 22.397 -16.184 -25.076 1.00 57.00 92 THR A O 1
#

pLDDT: mean 89.02, std 11.42, range [47.69, 98.31]

Foldseek 3Di:
DVPVVVVVVLLVVLLVLLCQQLVQVVVDDPSNVVSCVSQVVQVVQLQVQLVVQCVVVVDNV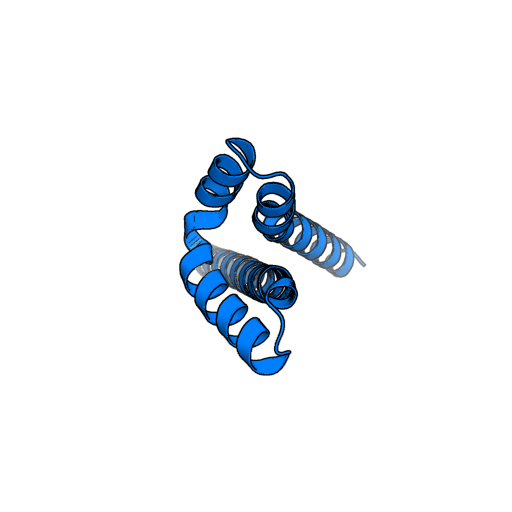SSSVSSSVSSSVVSVVVVVVVVVVVVVVVVD